Protein AF-A0AAV5WW65-F1 (afdb_monomer_lite)

Secondary structure (DSSP, 8-state):
-PPPBTTB---HHHHHHHHHH-SEEE-PPSSS-TTHHHHHHHTTTTT-EEEES-HHHHTTTS-TTS-EEGGGSSSHHHHHHHHHHHHH-HHHHT-

Organism: NCBI:txid1538716

InterPro domains:
  IPR001503 Glycosyl transferase family 10 [PTHR11929] (3-95)
  IPR038577 GT10-like, C-terminal domain superfamily [G3DSA:3.40.50.11660] (2-95)
  IPR055270 Fucosyltransferase, C-terminal [PF00852] (3-95)

Sequence (95 aa):
FSGECYGKRIDEEKLQVMIKSHRFIIAMENSGCLEYVSEKAFRYKSLIVPIVLSRRLVGNILPSDAFIAIDDFANITQFQDHIKMLERNDFEYKK

pLDDT: mean 75.4, std 16.05, range [43.41, 97.25]

Structure (mmCIF, N/CA/C/O backbone):
data_AF-A0AAV5WW65-F1
#
_entry.id   AF-A0AAV5WW65-F1
#
loop_
_atom_site.group_PDB
_atom_site.id
_atom_site.type_symbol
_atom_site.label_atom_id
_atom_site.label_alt_id
_atom_site.label_comp_id
_atom_site.label_asym_id
_atom_site.label_entity_id
_atom_site.label_seq_id
_atom_site.pdbx_PDB_ins_code
_atom_site.Cartn_x
_atom_site.Cartn_y
_atom_site.Cartn_z
_atom_site.occupancy
_atom_site.B_iso_or_equiv
_atom_site.auth_seq_id
_atom_site.auth_comp_id
_atom_site.auth_asym_id
_atom_site.auth_atom_id
_atom_site.pdbx_PDB_model_num
ATOM 1 N N . PHE A 1 1 ? 15.347 1.604 11.008 1.00 43.41 1 PHE A N 1
ATOM 2 C CA . PHE A 1 1 ? 15.829 2.661 10.099 1.00 43.41 1 PHE A CA 1
ATOM 3 C C . PHE A 1 1 ? 14.642 3.435 9.534 1.00 43.41 1 PHE A C 1
ATOM 5 O O . PHE A 1 1 ? 13.902 2.889 8.727 1.00 43.41 1 PHE A O 1
ATOM 12 N N . SER A 1 2 ? 14.40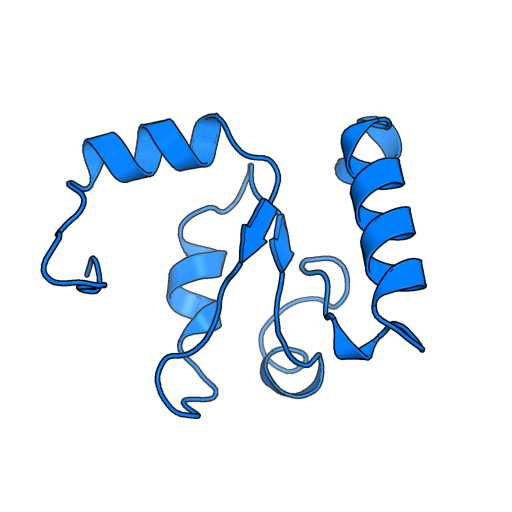8 4.673 9.984 1.00 49.28 2 SER A N 1
ATOM 13 C CA . SER A 1 2 ? 13.517 5.612 9.289 1.00 49.28 2 SER A CA 1
ATOM 14 C C . SER A 1 2 ? 14.340 6.360 8.237 1.00 49.28 2 SER A C 1
ATOM 16 O O . SER A 1 2 ? 15.358 6.981 8.557 1.00 49.28 2 SER A O 1
ATOM 18 N N . GLY A 1 3 ? 13.948 6.216 6.970 1.00 50.16 3 GLY A N 1
ATOM 19 C CA . GLY A 1 3 ? 14.561 6.950 5.864 1.00 50.16 3 GLY A CA 1
ATOM 20 C C . GLY A 1 3 ? 14.258 8.444 5.972 1.00 50.16 3 GLY A C 1
ATOM 21 O O . GLY A 1 3 ? 13.236 8.836 6.534 1.00 50.16 3 GLY A O 1
ATOM 22 N N . GLU A 1 4 ? 15.152 9.278 5.450 1.00 54.66 4 GLU A N 1
ATOM 23 C CA . GLU A 1 4 ? 14.949 10.725 5.378 1.00 54.66 4 GLU A CA 1
ATOM 24 C C . GLU A 1 4 ? 14.311 11.087 4.033 1.00 54.66 4 GLU A C 1
ATOM 26 O O . GLU A 1 4 ? 14.883 10.823 2.977 1.00 54.66 4 GLU A O 1
ATOM 31 N N . CYS A 1 5 ? 13.131 11.711 4.064 1.00 51.12 5 CYS A N 1
ATOM 32 C CA . CYS A 1 5 ? 12.506 12.326 2.892 1.00 51.12 5 CYS A CA 1
ATOM 33 C C . CYS A 1 5 ? 12.349 13.827 3.165 1.00 51.12 5 CYS A C 1
ATOM 35 O O . CYS A 1 5 ? 11.833 14.219 4.212 1.00 51.12 5 CYS A O 1
ATOM 37 N N . TYR A 1 6 ? 12.808 14.677 2.241 1.00 53.09 6 TYR A N 1
ATOM 38 C CA . TYR A 1 6 ? 12.748 16.145 2.365 1.00 53.09 6 TYR A CA 1
ATOM 39 C C . TYR A 1 6 ? 13.371 16.714 3.657 1.00 53.09 6 TYR A C 1
ATOM 41 O O . TYR A 1 6 ? 12.884 17.703 4.204 1.00 53.09 6 TYR A O 1
ATOM 49 N N . GLY A 1 7 ? 14.428 16.078 4.177 1.00 58.00 7 GLY A N 1
ATOM 50 C CA . GLY A 1 7 ? 15.132 16.536 5.382 1.00 58.00 7 GLY A CA 1
ATOM 51 C C . GLY A 1 7 ? 14.325 16.417 6.681 1.00 58.00 7 GLY A C 1
ATOM 52 O O . GLY A 1 7 ? 14.719 16.982 7.698 1.00 58.00 7 GLY A O 1
ATOM 53 N N . LYS A 1 8 ? 13.195 15.696 6.672 1.00 59.47 8 LYS A N 1
ATOM 54 C CA . LYS A 1 8 ? 12.405 15.404 7.872 1.00 59.47 8 LYS A CA 1
ATOM 55 C C . LYS A 1 8 ? 12.539 13.930 8.234 1.00 59.47 8 LYS A C 1
ATOM 57 O O . LYS A 1 8 ? 12.212 13.055 7.432 1.00 59.47 8 LYS A O 1
ATOM 62 N N . ARG A 1 9 ? 12.978 13.660 9.466 1.00 64.50 9 ARG A N 1
ATOM 63 C CA . ARG A 1 9 ? 12.841 12.344 10.098 1.00 64.50 9 ARG A CA 1
ATOM 64 C C . ARG A 1 9 ? 11.508 12.255 10.823 1.00 64.50 9 ARG A C 1
ATOM 66 O O . ARG A 1 9 ? 11.037 13.224 11.410 1.00 64.50 9 ARG A O 1
ATOM 73 N N . ILE A 1 10 ? 10.913 11.073 10.762 1.00 68.56 10 ILE A N 1
ATOM 74 C CA . ILE A 1 10 ? 9.739 10.720 11.551 1.00 68.56 10 ILE A CA 1
ATOM 75 C C . ILE A 1 10 ? 10.213 9.784 12.658 1.00 68.56 10 ILE A C 1
ATOM 77 O O . ILE A 1 10 ? 10.877 8.780 12.377 1.00 68.56 10 ILE A O 1
ATOM 81 N N . ASP A 1 11 ? 9.867 10.129 13.894 1.00 77.12 11 ASP A N 1
ATOM 82 C CA . ASP A 1 11 ? 10.152 9.310 15.068 1.00 77.12 11 ASP A CA 1
ATOM 83 C C . ASP A 1 11 ? 9.377 7.992 15.008 1.00 77.12 11 ASP A C 1
ATOM 85 O O . ASP A 1 11 ? 8.270 7.918 14.469 1.00 77.12 11 ASP A O 1
ATOM 89 N N . GLU A 1 12 ? 9.946 6.932 15.576 1.00 72.69 12 GLU A N 1
ATOM 90 C CA . GLU A 1 12 ? 9.378 5.586 15.476 1.00 72.69 12 GLU A CA 1
ATOM 91 C C . GLU A 1 12 ? 7.986 5.482 16.120 1.00 72.69 12 GLU A C 1
ATOM 93 O O . GLU A 1 12 ? 7.095 4.851 15.556 1.00 72.69 12 GLU A O 1
ATOM 98 N N . GLU A 1 13 ? 7.751 6.178 17.234 1.00 78.06 13 GLU A N 1
ATOM 99 C CA . GLU A 1 13 ? 6.433 6.260 17.873 1.00 78.06 13 GLU A CA 1
ATOM 100 C C . GLU A 1 13 ? 5.397 6.929 16.957 1.00 78.06 13 GLU A C 1
ATOM 102 O O . GLU A 1 13 ? 4.300 6.410 16.740 1.00 78.06 13 GLU A O 1
ATOM 107 N N . LYS A 1 14 ? 5.775 8.047 16.332 1.00 77.94 14 LYS A N 1
ATOM 108 C CA . LYS A 1 14 ? 4.915 8.775 15.395 1.00 77.94 14 LYS A CA 1
ATOM 109 C C . LYS A 1 14 ? 4.606 7.943 14.151 1.00 77.94 14 LYS A C 1
ATOM 111 O O . LYS A 1 14 ? 3.489 7.987 13.639 1.00 77.94 14 LYS A O 1
ATOM 116 N N . LEU A 1 15 ? 5.574 7.153 13.690 1.00 75.56 15 LEU A N 1
ATOM 117 C CA . LEU A 1 15 ? 5.398 6.203 12.596 1.00 75.56 15 LEU A CA 1
ATOM 118 C C . LEU A 1 15 ? 4.385 5.107 12.956 1.00 75.56 15 LEU A C 1
ATOM 120 O O . LEU A 1 15 ? 3.507 4.810 12.151 1.00 75.56 15 LEU A O 1
ATOM 124 N N . GLN A 1 16 ? 4.448 4.559 14.172 1.00 75.12 16 GLN A N 1
ATOM 125 C CA . GLN A 1 16 ? 3.475 3.568 14.649 1.00 75.12 16 GLN A CA 1
ATOM 126 C C . GLN A 1 16 ? 2.054 4.136 14.726 1.00 75.12 16 GLN A C 1
ATOM 128 O O . GLN A 1 16 ? 1.102 3.466 14.328 1.00 75.12 16 GLN A O 1
ATOM 133 N N . VAL A 1 17 ? 1.900 5.378 15.196 1.00 79.94 17 VAL A N 1
ATOM 134 C CA . VAL A 1 17 ? 0.594 6.058 15.221 1.00 79.94 17 VAL A CA 1
ATOM 135 C C . VAL A 1 17 ? 0.046 6.245 13.808 1.00 79.94 17 VAL A C 1
ATOM 137 O O . VAL A 1 17 ? -1.116 5.926 13.566 1.00 79.94 17 VAL A O 1
ATOM 140 N N . MET A 1 18 ? 0.873 6.705 12.863 1.00 75.31 18 MET A N 1
ATOM 141 C CA . MET A 1 18 ? 0.434 6.887 11.475 1.00 75.31 18 MET A CA 1
ATOM 142 C C . MET A 1 18 ? 0.042 5.568 10.816 1.00 75.31 18 MET A C 1
ATOM 144 O O . MET A 1 18 ? -0.956 5.507 10.112 1.00 75.31 18 MET A O 1
ATOM 148 N N . ILE A 1 19 ? 0.773 4.490 11.067 1.00 75.75 19 ILE A N 1
ATOM 149 C CA . ILE A 1 19 ? 0.467 3.199 10.442 1.00 75.75 19 ILE A CA 1
ATOM 150 C C . ILE A 1 19 ? -0.830 2.607 10.977 1.00 75.75 19 ILE A C 1
ATOM 152 O O . ILE A 1 19 ? -1.587 2.014 10.221 1.00 75.75 19 ILE A O 1
ATOM 156 N N . LYS A 1 20 ? -1.140 2.829 12.257 1.00 76.75 20 LYS A N 1
ATOM 157 C CA . LYS A 1 20 ? -2.430 2.431 12.832 1.00 76.75 20 LYS A CA 1
ATOM 158 C C . LYS A 1 20 ? -3.610 3.249 12.302 1.00 76.75 20 LYS A C 1
ATOM 160 O O . LYS A 1 20 ? -4.740 2.786 12.409 1.00 76.75 20 LYS A O 1
ATOM 165 N N . SER A 1 21 ? -3.376 4.449 11.767 1.00 81.50 21 SER A N 1
ATOM 166 C CA . SER A 1 21 ? -4.435 5.322 11.247 1.00 81.50 21 SER A CA 1
ATOM 167 C C . SER A 1 21 ? -4.640 5.241 9.732 1.00 81.50 21 SER A C 1
ATOM 169 O O . SER A 1 21 ? -5.566 5.872 9.226 1.00 81.50 21 SER A O 1
ATOM 171 N N . HIS A 1 22 ? -3.821 4.474 9.006 1.00 82.75 22 HIS A N 1
ATOM 172 C CA . HIS A 1 22 ? -3.886 4.368 7.547 1.00 82.75 22 HIS A CA 1
ATOM 173 C C . HIS A 1 22 ? -4.116 2.925 7.098 1.00 82.75 22 HIS A C 1
ATOM 175 O O . HIS A 1 22 ? -3.564 1.987 7.663 1.00 82.75 22 HIS A O 1
ATOM 181 N N . ARG A 1 23 ? -4.908 2.764 6.034 1.00 81.62 23 ARG A N 1
ATOM 182 C CA . ARG A 1 23 ? -5.167 1.465 5.389 1.00 81.62 23 ARG A CA 1
ATOM 183 C C . ARG A 1 23 ? -4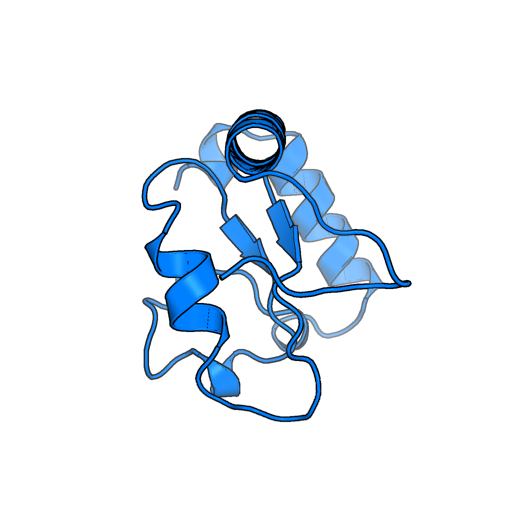.094 1.084 4.373 1.00 81.62 23 ARG A C 1
ATOM 185 O O . ARG A 1 23 ? -3.796 -0.087 4.182 1.00 81.62 23 ARG A O 1
ATOM 192 N N . PHE A 1 24 ? -3.483 2.077 3.739 1.00 83.94 24 PHE A N 1
ATOM 193 C CA . PHE A 1 24 ? -2.495 1.850 2.695 1.00 83.94 24 PHE A CA 1
ATOM 194 C C . PHE A 1 24 ? -1.202 2.585 2.996 1.00 83.94 24 PHE A C 1
ATOM 196 O O . PHE A 1 24 ? -1.214 3.710 3.500 1.00 83.94 24 PHE A O 1
ATOM 203 N N . ILE A 1 25 ? -0.087 1.960 2.631 1.00 79.62 25 ILE A N 1
ATOM 204 C CA . ILE A 1 25 ? 1.224 2.602 2.598 1.00 79.62 25 ILE A CA 1
ATOM 205 C C . ILE A 1 25 ? 1.787 2.505 1.192 1.00 79.62 25 ILE A C 1
ATOM 207 O O . ILE A 1 25 ? 1.862 1.423 0.617 1.00 79.62 25 ILE A O 1
ATOM 211 N N . ILE A 1 26 ? 2.213 3.636 0.638 1.00 75.94 26 ILE A N 1
ATOM 212 C CA . ILE A 1 26 ? 2.923 3.631 -0.636 1.00 75.94 26 ILE A CA 1
ATOM 213 C C . ILE A 1 26 ? 4.390 3.314 -0.341 1.00 75.94 26 ILE A C 1
ATOM 215 O O . ILE A 1 26 ? 5.140 4.146 0.174 1.00 75.94 26 ILE A O 1
ATOM 219 N N . ALA A 1 27 ? 4.797 2.084 -0.639 1.00 67.81 27 ALA A N 1
ATOM 220 C CA . ALA A 1 27 ? 6.146 1.592 -0.402 1.00 67.81 27 ALA A CA 1
ATOM 221 C C . ALA A 1 27 ? 7.022 1.831 -1.642 1.00 67.81 27 ALA A C 1
ATOM 223 O O . ALA A 1 27 ? 7.476 0.890 -2.287 1.00 67.81 27 ALA A O 1
ATOM 224 N N . MET A 1 28 ? 7.236 3.103 -2.003 1.00 64.75 28 MET A N 1
ATOM 225 C CA . MET A 1 28 ? 8.128 3.448 -3.116 1.00 64.75 28 MET A CA 1
ATOM 226 C C . MET A 1 28 ? 9.593 3.253 -2.721 1.00 64.75 28 MET A C 1
ATOM 228 O O . MET A 1 28 ? 10.038 3.672 -1.646 1.00 64.75 28 MET A O 1
ATOM 232 N N . GLU A 1 29 ? 10.330 2.629 -3.629 1.00 58.50 29 GLU A N 1
ATOM 233 C CA . GLU A 1 29 ? 11.776 2.478 -3.571 1.00 58.50 29 GLU A CA 1
ATOM 234 C C . GLU A 1 29 ? 12.442 3.796 -3.962 1.00 58.50 29 GLU A C 1
ATOM 236 O O . GLU A 1 29 ? 12.212 4.322 -5.054 1.00 58.50 29 GLU A O 1
ATOM 241 N N . ASN A 1 30 ? 13.297 4.327 -3.088 1.00 52.59 30 ASN A N 1
ATOM 242 C CA . ASN A 1 30 ? 14.279 5.305 -3.533 1.00 52.59 30 ASN A CA 1
ATOM 243 C C . ASN A 1 30 ? 15.317 4.508 -4.331 1.00 52.59 30 ASN A C 1
ATOM 245 O O . ASN A 1 30 ? 15.920 3.583 -3.798 1.00 52.59 30 ASN A O 1
ATOM 249 N N . SER A 1 31 ? 15.469 4.838 -5.614 1.00 49.81 31 SER A N 1
ATOM 250 C CA . SER A 1 31 ? 16.460 4.269 -6.539 1.00 49.81 31 SER A CA 1
ATOM 251 C C . SER A 1 31 ? 16.466 2.738 -6.666 1.00 49.81 31 SER A C 1
ATOM 253 O O . SER A 1 31 ? 17.368 2.102 -6.148 1.00 49.81 31 SER A O 1
ATOM 255 N N . GLY A 1 32 ? 15.521 2.145 -7.407 1.00 47.66 32 GLY A N 1
ATOM 256 C CA . GLY A 1 32 ? 15.710 0.845 -8.086 1.00 47.66 32 GLY A CA 1
ATOM 257 C C . GLY A 1 32 ? 16.159 -0.367 -7.250 1.00 47.66 32 GLY A C 1
ATOM 258 O O . GLY A 1 32 ? 16.547 -1.376 -7.834 1.00 47.66 32 GLY A O 1
ATOM 259 N N . CYS A 1 33 ? 16.130 -0.295 -5.920 1.00 47.12 33 CYS A N 1
ATOM 260 C CA . CYS A 1 33 ? 16.525 -1.386 -5.043 1.00 47.12 33 CYS A CA 1
ATOM 261 C C . CYS A 1 33 ? 15.359 -2.368 -4.939 1.00 47.12 33 CYS A C 1
ATOM 263 O O . CYS A 1 33 ? 14.301 -2.044 -4.415 1.00 47.12 33 CYS A O 1
ATOM 265 N N . LEU A 1 34 ? 15.551 -3.578 -5.459 1.00 44.97 34 LEU A N 1
ATOM 266 C CA . LEU A 1 34 ? 14.522 -4.617 -5.546 1.00 44.97 34 LEU A CA 1
ATOM 267 C C . LEU A 1 34 ? 14.096 -5.221 -4.192 1.00 44.97 34 LEU A C 1
ATOM 269 O O . LEU A 1 34 ? 13.203 -6.059 -4.164 1.00 44.97 34 LEU A O 1
ATOM 273 N N . GLU A 1 35 ? 14.702 -4.824 -3.071 1.00 43.50 35 GLU A N 1
ATOM 274 C CA . GLU A 1 35 ? 14.608 -5.592 -1.819 1.00 43.50 35 GLU A CA 1
ATOM 275 C C . GLU A 1 35 ? 14.087 -4.799 -0.603 1.00 43.50 35 GLU A C 1
ATOM 277 O O . GLU A 1 35 ? 13.849 -5.391 0.454 1.00 43.50 35 GLU A O 1
ATOM 282 N N . TYR A 1 36 ? 13.822 -3.491 -0.723 1.00 47.09 36 TYR A N 1
ATOM 283 C CA . TYR A 1 36 ? 13.499 -2.636 0.434 1.00 47.09 36 TYR A CA 1
ATOM 284 C C . TYR A 1 36 ? 11.999 -2.565 0.790 1.00 47.09 36 TYR A C 1
ATOM 286 O O . TYR A 1 36 ? 11.626 -2.049 1.851 1.00 47.09 36 TYR A O 1
A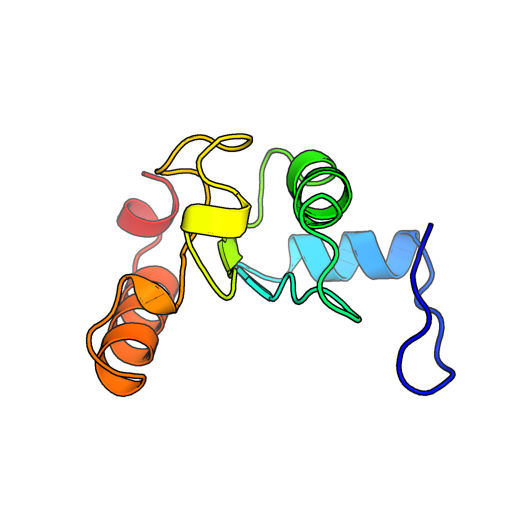TOM 294 N N . VAL A 1 37 ? 11.115 -3.127 -0.044 1.00 52.34 37 VAL A N 1
ATOM 295 C CA . VAL A 1 37 ? 9.695 -3.299 0.300 1.00 52.34 37 VAL A CA 1
ATOM 296 C C . VAL A 1 37 ? 9.556 -4.306 1.436 1.00 52.34 37 VAL A C 1
ATOM 298 O O . VAL A 1 37 ? 8.689 -4.136 2.289 1.00 52.34 37 VAL A O 1
ATOM 301 N N . SER A 1 38 ? 10.434 -5.312 1.495 1.00 49.50 38 SER A N 1
ATOM 302 C CA . SER A 1 38 ? 10.376 -6.385 2.487 1.00 49.50 38 SER A CA 1
ATOM 303 C C . SER A 1 38 ? 10.486 -5.836 3.917 1.00 49.50 38 SER A C 1
ATOM 305 O O . SER A 1 38 ? 9.580 -6.045 4.719 1.00 49.50 38 SER A O 1
ATOM 307 N N . GLU A 1 39 ? 11.505 -5.036 4.236 1.00 53.44 39 GLU A N 1
ATOM 308 C CA . GLU A 1 39 ? 11.681 -4.493 5.589 1.00 53.44 39 GLU A CA 1
ATOM 309 C C . GLU A 1 39 ? 10.550 -3.544 6.008 1.00 53.44 39 GLU A C 1
ATOM 311 O O . GLU A 1 39 ? 10.178 -3.516 7.182 1.00 53.44 39 GLU A O 1
ATOM 316 N N . LYS A 1 40 ? 9.968 -2.784 5.069 1.00 55.53 40 LYS A N 1
ATOM 317 C CA . LYS A 1 40 ? 8.820 -1.906 5.352 1.00 55.53 40 LYS A CA 1
ATOM 318 C C . LYS A 1 40 ? 7.520 -2.701 5.499 1.00 55.53 40 LYS A C 1
ATOM 320 O O . LYS A 1 40 ? 6.776 -2.443 6.434 1.00 55.53 40 LYS A O 1
ATOM 325 N N . ALA A 1 41 ? 7.247 -3.672 4.629 1.00 53.94 41 ALA A N 1
ATOM 326 C CA . ALA A 1 41 ? 6.015 -4.463 4.637 1.00 53.94 41 ALA A CA 1
ATOM 327 C C . ALA A 1 41 ? 5.987 -5.490 5.785 1.00 53.94 41 ALA A C 1
ATOM 329 O O . ALA A 1 41 ? 4.990 -5.598 6.499 1.00 53.94 41 ALA A O 1
ATOM 330 N N . PHE A 1 42 ? 7.100 -6.188 6.045 1.00 54.94 42 PHE A N 1
ATOM 331 C CA . PHE A 1 42 ? 7.193 -7.183 7.121 1.00 54.94 42 PHE A CA 1
ATOM 332 C C . PHE A 1 42 ? 7.169 -6.571 8.526 1.00 54.94 42 PHE A C 1
ATOM 334 O O . PHE A 1 42 ? 6.910 -7.296 9.487 1.00 54.94 42 PHE A O 1
ATOM 341 N N . ARG A 1 43 ? 7.419 -5.264 8.689 1.00 57.34 43 ARG A N 1
ATOM 342 C CA . ARG A 1 43 ? 7.400 -4.609 10.010 1.00 57.34 43 ARG A CA 1
ATOM 343 C C . ARG A 1 43 ? 5.989 -4.352 10.537 1.00 57.34 43 ARG A C 1
ATOM 345 O O . ARG A 1 43 ? 5.815 -4.197 11.743 1.00 57.34 43 ARG A O 1
ATOM 352 N N . TYR A 1 44 ? 4.982 -4.363 9.665 1.00 57.94 44 TYR A N 1
ATOM 353 C CA . TYR A 1 44 ? 3.607 -3.971 9.993 1.00 57.94 44 TYR A CA 1
ATOM 354 C C . TYR A 1 44 ? 2.603 -5.105 9.765 1.00 57.94 44 TYR A C 1
ATOM 356 O O . TYR A 1 44 ? 1.512 -4.860 9.260 1.00 57.94 44 TYR A O 1
ATOM 364 N N . LYS A 1 45 ? 2.986 -6.325 10.187 1.00 54.44 45 LYS A N 1
ATOM 365 C CA . LYS A 1 45 ? 2.350 -7.653 9.993 1.00 54.44 45 LYS A CA 1
ATOM 366 C C . LYS A 1 45 ? 0.831 -7.801 10.233 1.00 54.44 45 LYS A C 1
ATOM 368 O O . LYS A 1 45 ? 0.365 -8.931 10.298 1.00 54.44 45 LYS A O 1
ATOM 373 N N . SER A 1 46 ? 0.041 -6.751 10.437 1.00 59.16 46 SER A N 1
ATOM 374 C CA . SER A 1 46 ? -1.380 -6.931 10.768 1.00 59.16 46 SER A CA 1
ATOM 375 C C . SER A 1 46 ? -2.358 -5.822 10.384 1.00 59.16 46 SER A C 1
ATOM 377 O O . SER A 1 46 ? -3.547 -6.055 10.569 1.00 59.16 46 SER A O 1
ATOM 379 N N . LEU A 1 47 ? -1.950 -4.647 9.880 1.00 66.75 47 LEU A N 1
ATOM 380 C CA . LEU A 1 47 ? -2.918 -3.535 9.749 1.00 66.75 47 LEU A CA 1
ATOM 381 C C . LEU A 1 47 ? -2.890 -2.733 8.446 1.00 66.75 47 LEU A C 1
ATOM 383 O O . LEU A 1 47 ? -3.846 -2.000 8.198 1.00 66.75 47 LEU A O 1
ATOM 387 N N . ILE A 1 48 ? -1.859 -2.865 7.612 1.00 78.56 48 ILE A N 1
ATOM 388 C CA . ILE A 1 48 ? -1.681 -1.985 6.454 1.00 78.56 48 ILE A CA 1
ATOM 389 C C . ILE A 1 48 ? -1.331 -2.782 5.199 1.00 78.56 48 ILE A C 1
ATOM 391 O O . ILE A 1 48 ? -0.441 -3.633 5.235 1.00 78.56 48 ILE A O 1
ATOM 395 N N . VAL A 1 49 ? -2.019 -2.495 4.093 1.00 84.56 49 VAL A N 1
ATOM 396 C CA . VAL A 1 49 ? -1.751 -3.122 2.793 1.00 84.56 49 VAL A CA 1
ATOM 397 C C . VAL A 1 49 ? -0.755 -2.252 2.012 1.00 84.56 49 VAL A C 1
ATOM 399 O O . VAL A 1 49 ? -1.028 -1.071 1.763 1.00 84.56 49 VAL A O 1
ATOM 402 N N . PRO A 1 50 ? 0.422 -2.777 1.633 1.00 84.50 50 PRO A N 1
ATOM 403 C CA . PRO A 1 50 ? 1.402 -2.028 0.861 1.00 84.50 50 PRO A CA 1
ATOM 404 C C . PRO A 1 50 ? 0.974 -1.876 -0.604 1.00 84.50 50 PRO A C 1
ATOM 406 O O . PRO A 1 50 ? 0.527 -2.826 -1.247 1.00 84.50 50 PRO A O 1
ATOM 409 N N . ILE A 1 51 ? 1.176 -0.673 -1.139 1.00 86.75 51 ILE A N 1
ATOM 410 C CA . ILE A 1 51 ? 1.043 -0.345 -2.558 1.00 86.75 51 ILE A CA 1
ATOM 411 C C . ILE A 1 51 ? 2.447 -0.231 -3.153 1.00 86.75 51 ILE A C 1
ATOM 413 O O . ILE A 1 51 ? 3.260 0.576 -2.688 1.00 86.75 51 ILE A O 1
ATOM 417 N N . VAL A 1 52 ? 2.724 -1.029 -4.183 1.00 84.31 52 VAL A N 1
ATOM 418 C CA . VAL A 1 52 ? 4.025 -1.108 -4.864 1.00 84.31 52 VAL A CA 1
ATOM 419 C C . VAL A 1 52 ? 3.917 -0.675 -6.324 1.00 84.31 52 VAL A C 1
ATOM 421 O O . VAL A 1 52 ? 2.847 -0.721 -6.927 1.00 84.31 52 VAL A O 1
ATOM 424 N N . LEU A 1 53 ? 5.042 -0.268 -6.916 1.00 84.38 53 LEU A N 1
ATOM 425 C CA . LEU A 1 53 ? 5.077 0.156 -8.320 1.00 84.38 53 LEU A CA 1
ATOM 426 C C . LEU A 1 53 ? 4.878 -1.006 -9.293 1.00 84.38 53 LEU A C 1
ATOM 428 O O . LEU A 1 53 ? 4.164 -0.844 -10.276 1.00 84.38 53 LEU A O 1
ATOM 432 N N . SER A 1 54 ? 5.517 -2.150 -9.031 1.00 85.06 54 SER A N 1
ATOM 433 C CA . SER A 1 54 ? 5.418 -3.315 -9.905 1.00 85.06 54 SER A CA 1
ATOM 434 C C . SER A 1 54 ? 5.383 -4.635 -9.149 1.00 85.06 54 SER A C 1
ATOM 436 O O . SER A 1 54 ? 6.207 -4.871 -8.259 1.00 85.06 54 SER A O 1
ATOM 438 N N . ARG A 1 55 ? 4.481 -5.533 -9.559 1.00 87.19 55 ARG A N 1
ATOM 439 C CA . ARG A 1 55 ? 4.347 -6.883 -8.998 1.00 87.19 55 ARG A CA 1
ATOM 440 C C . ARG A 1 55 ? 5.637 -7.682 -9.118 1.00 87.19 55 ARG A C 1
ATOM 442 O O . ARG A 1 55 ? 5.992 -8.411 -8.197 1.00 87.19 55 ARG A O 1
ATOM 449 N N . ARG A 1 56 ? 6.380 -7.527 -10.217 1.00 85.56 56 ARG A N 1
ATOM 450 C CA . ARG A 1 56 ? 7.633 -8.269 -10.452 1.00 85.56 56 ARG A CA 1
ATOM 451 C C . ARG A 1 56 ? 8.730 -7.942 -9.442 1.00 85.56 56 ARG A C 1
ATOM 453 O O . ARG A 1 56 ? 9.600 -8.776 -9.226 1.00 85.56 56 ARG A O 1
ATOM 460 N N . LEU A 1 57 ? 8.683 -6.760 -8.826 1.00 76.94 57 LEU A N 1
ATOM 461 C CA . LEU A 1 57 ? 9.678 -6.342 -7.838 1.00 76.94 57 LEU A CA 1
ATOM 462 C C . LEU A 1 57 ? 9.542 -7.112 -6.520 1.00 76.94 57 LEU A C 1
ATOM 464 O O . LEU A 1 57 ? 10.530 -7.299 -5.826 1.00 76.94 57 LEU A O 1
ATOM 468 N N . VAL A 1 58 ? 8.331 -7.565 -6.179 1.00 76.31 58 VAL A N 1
ATOM 469 C CA . VAL A 1 58 ? 8.036 -8.145 -4.857 1.00 76.31 58 VAL A CA 1
ATOM 470 C C . VAL A 1 58 ? 7.377 -9.521 -4.910 1.00 76.31 58 VAL A C 1
ATOM 472 O O . VAL A 1 58 ? 7.316 -10.198 -3.890 1.00 76.31 58 VAL A O 1
ATOM 475 N N . GLY A 1 59 ? 6.915 -9.973 -6.078 1.00 77.56 59 GLY A N 1
ATOM 476 C CA . GLY A 1 59 ? 6.157 -11.219 -6.234 1.00 77.56 59 GLY A CA 1
ATOM 477 C C . GLY A 1 59 ? 6.935 -12.497 -5.903 1.00 77.56 59 GLY A C 1
ATOM 478 O O . GLY A 1 59 ? 6.320 -13.526 -5.653 1.00 77.56 59 GLY A O 1
ATOM 479 N N . ASN A 1 60 ? 8.271 -12.434 -5.854 1.00 79.94 60 ASN A N 1
ATOM 480 C CA . ASN A 1 60 ? 9.124 -13.542 -5.400 1.00 79.94 60 ASN A CA 1
ATOM 481 C C . ASN A 1 60 ? 9.366 -13.534 -3.877 1.00 79.94 60 ASN A C 1
ATOM 483 O O . ASN A 1 60 ? 9.980 -14.459 -3.353 1.00 79.94 60 ASN A O 1
ATOM 487 N N . ILE A 1 61 ? 8.935 -12.478 -3.180 1.00 76.81 61 ILE A N 1
ATOM 488 C CA . ILE A 1 61 ? 9.219 -12.225 -1.760 1.00 76.81 61 ILE A CA 1
ATOM 489 C C . ILE A 1 61 ? 7.926 -12.240 -0.934 1.00 76.81 61 ILE A C 1
ATOM 491 O O . ILE A 1 61 ? 7.910 -12.756 0.182 1.00 76.81 61 ILE A O 1
ATOM 495 N N . LEU A 1 62 ? 6.847 -11.663 -1.469 1.00 77.75 62 LEU A N 1
ATOM 496 C CA . LEU A 1 62 ? 5.562 -11.513 -0.795 1.00 77.75 62 LEU A CA 1
ATOM 497 C C . LEU A 1 62 ? 4.473 -12.363 -1.470 1.00 77.75 62 LEU A C 1
ATOM 499 O O . LEU A 1 62 ? 4.454 -12.461 -2.700 1.00 77.75 62 LEU A O 1
ATOM 503 N N . PRO A 1 63 ? 3.529 -12.928 -0.691 1.00 84.31 63 PRO A N 1
ATOM 504 C CA . PRO A 1 63 ? 2.308 -13.521 -1.230 1.00 84.31 63 PRO A CA 1
ATOM 505 C C . PRO A 1 63 ? 1.552 -12.533 -2.127 1.00 84.31 63 PRO A C 1
ATOM 507 O O . PRO A 1 63 ? 1.533 -11.332 -1.863 1.00 84.31 63 PRO A O 1
ATOM 510 N N . SER A 1 64 ? 0.936 -13.029 -3.203 1.00 83.31 64 SER A N 1
ATOM 511 C CA . SER A 1 64 ? 0.324 -12.175 -4.236 1.00 83.31 64 SER A CA 1
ATOM 512 C C . SER A 1 64 ? -0.894 -11.374 -3.769 1.00 83.31 64 SER A C 1
ATOM 514 O O . SER A 1 64 ? -1.243 -10.400 -4.434 1.00 83.31 64 SER A O 1
ATOM 516 N N . ASP A 1 65 ? -1.508 -11.794 -2.667 1.00 84.56 65 ASP A N 1
ATOM 517 C CA . ASP A 1 65 ? -2.636 -11.190 -1.954 1.00 84.56 65 ASP A CA 1
ATOM 518 C C . AS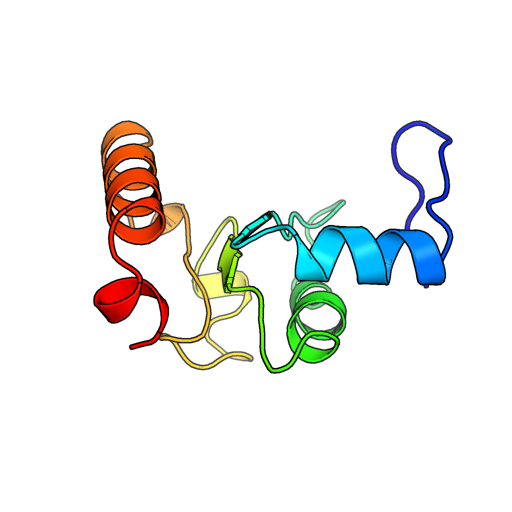P A 1 65 ? -2.198 -10.241 -0.822 1.00 84.56 65 ASP A C 1
ATOM 520 O O . ASP A 1 65 ? -3.008 -9.490 -0.292 1.00 84.56 65 ASP A O 1
ATOM 524 N N . ALA A 1 66 ? -0.908 -10.205 -0.479 1.00 83.44 66 ALA A N 1
ATOM 525 C CA . ALA A 1 66 ? -0.388 -9.374 0.608 1.00 83.44 66 ALA A CA 1
ATOM 526 C C . ALA A 1 66 ? -0.041 -7.931 0.188 1.00 83.44 66 ALA A C 1
ATOM 528 O O . ALA A 1 66 ? 0.484 -7.170 1.002 1.00 83.44 66 ALA A O 1
ATOM 529 N N . PHE A 1 67 ? -0.264 -7.549 -1.074 1.00 86.12 67 PHE A N 1
ATOM 530 C CA . PHE A 1 67 ? 0.053 -6.219 -1.604 1.00 86.12 67 PHE A CA 1
ATOM 531 C C . PHE A 1 67 ? -0.788 -5.868 -2.836 1.00 86.12 67 PHE A C 1
ATOM 533 O O . PHE A 1 67 ? -1.317 -6.740 -3.524 1.00 86.12 67 PHE A O 1
ATOM 540 N N . ILE A 1 68 ? -0.838 -4.575 -3.158 1.00 90.19 68 ILE A N 1
ATOM 541 C CA . ILE A 1 68 ? -1.446 -4.045 -4.384 1.00 90.19 68 ILE A CA 1
ATOM 542 C C . ILE A 1 68 ? -0.325 -3.506 -5.272 1.00 90.19 68 ILE A C 1
ATOM 544 O O . ILE A 1 68 ? 0.422 -2.624 -4.845 1.00 90.19 68 ILE A O 1
ATOM 548 N N . ALA A 1 69 ? -0.192 -4.000 -6.503 1.00 90.38 69 ALA A N 1
ATOM 549 C CA . ALA A 1 69 ? 0.743 -3.424 -7.464 1.00 90.38 69 ALA A CA 1
ATOM 550 C C . ALA A 1 69 ? 0.026 -2.497 -8.445 1.00 90.38 69 ALA A C 1
ATOM 552 O O . ALA A 1 69 ? -1.028 -2.824 -8.982 1.00 90.38 69 ALA A O 1
ATOM 553 N N . ILE A 1 70 ? 0.602 -1.320 -8.685 1.00 90.25 70 ILE A N 1
ATOM 554 C CA . ILE A 1 70 ? 0.027 -0.329 -9.603 1.00 90.25 70 ILE A CA 1
ATOM 555 C C . ILE A 1 70 ? 0.030 -0.855 -11.048 1.00 90.25 70 ILE A C 1
ATOM 557 O O . ILE A 1 70 ? -0.903 -0.569 -11.796 1.00 90.25 70 ILE A O 1
ATOM 561 N N . ASP A 1 71 ? 1.033 -1.651 -11.430 1.00 91.62 71 ASP A N 1
ATOM 562 C CA . ASP A 1 71 ? 1.139 -2.255 -12.765 1.00 91.62 71 ASP A CA 1
ATOM 563 C C . ASP A 1 71 ? 0.186 -3.434 -13.020 1.00 91.62 71 ASP A C 1
ATOM 565 O O . ASP A 1 71 ? 0.119 -3.911 -14.152 1.00 91.62 71 ASP A O 1
ATOM 569 N N . ASP A 1 72 ? -0.590 -3.869 -12.020 1.00 94.06 72 ASP A N 1
ATOM 570 C CA . ASP A 1 72 ? -1.686 -4.824 -12.231 1.00 94.06 72 ASP A CA 1
ATOM 571 C C . ASP A 1 72 ? -2.886 -4.175 -12.945 1.00 94.06 72 ASP A C 1
ATOM 573 O O . ASP A 1 72 ? -3.752 -4.869 -13.481 1.00 94.06 72 ASP A O 1
ATOM 577 N N . PHE A 1 73 ? -2.958 -2.841 -12.956 1.00 95.88 73 PHE A N 1
ATOM 578 C CA . PHE A 1 73 ? -4.067 -2.085 -13.528 1.00 95.88 73 PHE A CA 1
ATOM 579 C C . PHE A 1 73 ? -3.694 -1.535 -14.903 1.00 95.88 73 PHE A C 1
ATOM 581 O O . PHE A 1 73 ? -2.597 -1.020 -15.113 1.00 95.88 73 PHE A O 1
ATOM 588 N N . ALA A 1 74 ? -4.641 -1.561 -15.846 1.00 95.00 74 ALA A N 1
ATOM 589 C CA . ALA A 1 74 ? -4.392 -1.073 -17.204 1.00 95.00 74 ALA A CA 1
ATOM 590 C C . ALA A 1 74 ? -4.113 0.441 -17.253 1.00 95.00 74 ALA A C 1
ATOM 592 O O . ALA A 1 74 ? -3.524 0.941 -18.210 1.00 95.00 74 ALA A O 1
ATOM 593 N N . ASN A 1 75 ? -4.587 1.187 -16.251 1.00 94.88 75 ASN A N 1
ATOM 594 C CA . ASN A 1 75 ? -4.374 2.622 -16.119 1.00 94.88 7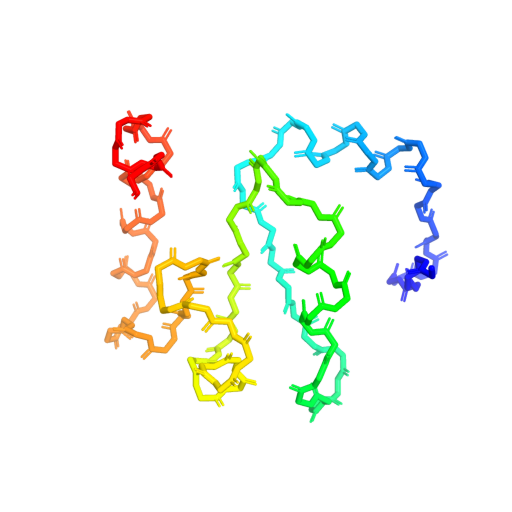5 ASN A CA 1
ATOM 595 C C . ASN A 1 75 ? -4.595 3.095 -14.672 1.00 94.88 75 ASN A C 1
ATOM 597 O O . ASN A 1 75 ? -5.140 2.381 -13.828 1.00 94.88 75 ASN A O 1
ATOM 601 N N . ILE A 1 76 ? -4.209 4.347 -14.413 1.00 92.31 76 ILE A N 1
ATOM 602 C CA . ILE A 1 76 ? -4.299 4.963 -13.086 1.00 92.31 76 ILE A CA 1
ATOM 603 C C . ILE A 1 76 ? -5.741 5.100 -12.575 1.00 92.31 76 ILE A C 1
ATOM 605 O O . ILE A 1 76 ? -5.963 5.033 -11.370 1.00 92.31 76 ILE A O 1
ATOM 609 N N . THR A 1 77 ? -6.726 5.259 -13.463 1.00 96.19 77 THR A N 1
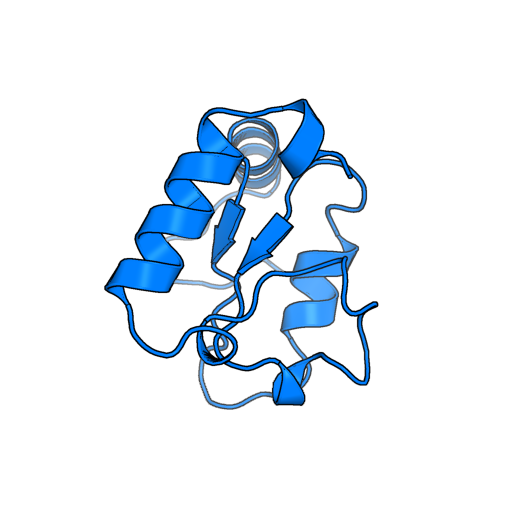ATOM 610 C CA . THR A 1 77 ? -8.138 5.384 -13.076 1.00 96.19 77 THR A CA 1
ATOM 611 C C . THR A 1 77 ? -8.656 4.080 -12.479 1.00 96.19 77 THR A C 1
ATOM 613 O O . THR A 1 77 ? -9.247 4.102 -11.405 1.00 96.19 77 THR A O 1
ATOM 616 N N . GLN A 1 78 ? -8.350 2.938 -13.102 1.00 97.25 78 GLN A N 1
ATOM 617 C CA . GLN A 1 78 ? -8.726 1.625 -12.564 1.00 97.25 78 GLN A CA 1
ATOM 618 C C . GLN A 1 78 ? -8.081 1.352 -11.204 1.00 97.25 78 GLN A C 1
ATOM 620 O O . GLN A 1 78 ? -8.748 0.864 -10.293 1.00 97.25 78 GLN A O 1
ATOM 625 N N . PHE A 1 79 ? -6.807 1.717 -11.045 1.00 94.69 79 PHE A N 1
ATOM 626 C CA . PHE A 1 79 ? -6.135 1.643 -9.751 1.00 94.69 79 PHE A CA 1
ATOM 627 C C . PHE A 1 79 ? -6.854 2.501 -8.695 1.00 94.69 79 PHE A C 1
ATOM 629 O O . PHE A 1 79 ? -7.166 2.019 -7.609 1.00 94.69 79 PHE A O 1
ATOM 636 N N . GLN A 1 80 ? -7.184 3.756 -9.016 1.00 94.19 80 GLN A N 1
ATOM 637 C CA . GLN A 1 80 ? -7.900 4.649 -8.099 1.00 94.19 80 GLN A CA 1
ATOM 638 C C . GLN A 1 80 ? -9.280 4.113 -7.706 1.00 94.19 80 GLN A C 1
ATOM 640 O O . GLN A 1 80 ? -9.668 4.221 -6.543 1.00 94.19 80 GLN A O 1
ATOM 645 N N . ASP A 1 81 ? -10.021 3.546 -8.655 1.00 96.25 81 ASP A N 1
ATOM 646 C CA . ASP A 1 81 ? -11.340 2.973 -8.395 1.00 96.25 81 ASP A CA 1
ATOM 647 C C . ASP A 1 81 ? -11.246 1.738 -7.494 1.00 96.25 81 ASP A C 1
ATOM 649 O O . ASP A 1 81 ? -12.054 1.586 -6.574 1.00 96.25 81 ASP A O 1
ATOM 653 N N . HIS A 1 82 ? -10.215 0.910 -7.680 1.00 94.88 82 HIS A N 1
ATOM 654 C CA . HIS A 1 82 ? -9.928 -0.213 -6.792 1.00 94.88 82 HIS A CA 1
ATOM 655 C C . HIS A 1 82 ? -9.612 0.250 -5.363 1.00 94.88 82 HIS A C 1
ATOM 657 O O . HIS A 1 82 ? -10.220 -0.244 -4.414 1.00 94.88 82 HIS A O 1
ATOM 663 N N . ILE A 1 83 ? -8.744 1.254 -5.192 1.00 93.88 83 ILE A N 1
ATOM 664 C CA . ILE A 1 83 ? -8.428 1.803 -3.863 1.00 93.88 83 ILE A CA 1
ATOM 665 C C . ILE A 1 83 ? -9.683 2.369 -3.185 1.00 93.88 83 ILE A C 1
ATOM 667 O O . ILE A 1 83 ? -9.966 2.020 -2.041 1.00 93.88 83 ILE A O 1
ATOM 671 N N . LYS A 1 84 ? -10.502 3.160 -3.894 1.00 94.19 84 LYS A N 1
ATOM 672 C CA . LYS A 1 84 ? -11.766 3.703 -3.354 1.00 94.19 84 LYS A CA 1
ATOM 673 C C . LYS A 1 84 ? -12.751 2.613 -2.932 1.00 94.19 84 LYS A C 1
ATOM 675 O O . LYS A 1 84 ? -13.520 2.807 -1.991 1.00 94.19 84 LYS A O 1
ATOM 680 N N . MET A 1 85 ? -12.773 1.495 -3.652 1.00 94.75 85 MET A N 1
ATOM 681 C CA . MET A 1 85 ? -13.617 0.349 -3.328 1.00 94.75 85 MET A CA 1
ATOM 682 C C . MET A 1 85 ? -13.148 -0.323 -2.030 1.00 94.75 85 MET A C 1
ATOM 684 O O . MET A 1 85 ? -13.970 -0.527 -1.136 1.00 94.75 85 MET A O 1
ATOM 688 N N . LEU A 1 86 ? -11.839 -0.543 -1.863 1.00 92.44 86 LEU A N 1
ATOM 689 C CA . LEU A 1 86 ? -11.267 -1.095 -0.627 1.00 92.44 86 LEU A CA 1
ATOM 690 C C . LEU A 1 86 ? -11.400 -0.147 0.578 1.00 92.44 86 LEU A C 1
ATOM 692 O O . LEU A 1 86 ? -11.610 -0.594 1.704 1.00 92.44 86 LEU A O 1
ATOM 696 N N . GLU A 1 87 ? -11.316 1.168 0.365 1.00 88.50 87 GLU A N 1
ATOM 697 C CA . GLU A 1 87 ? -11.536 2.162 1.427 1.00 88.50 87 GLU A CA 1
ATOM 698 C C . GLU A 1 87 ? -12.955 2.106 2.005 1.00 88.50 87 GLU A C 1
ATOM 700 O O . GLU A 1 87 ? -13.149 2.368 3.191 1.00 88.50 87 GLU A O 1
ATOM 705 N N . ARG A 1 88 ? -13.948 1.774 1.172 1.00 91.81 88 ARG A N 1
ATOM 706 C CA . ARG A 1 88 ? -15.371 1.756 1.543 1.00 91.81 88 ARG A CA 1
ATOM 707 C C . ARG A 1 88 ? -15.864 0.389 2.005 1.00 91.81 88 ARG A C 1
ATOM 709 O O . ARG A 1 88 ? -16.973 0.305 2.527 1.00 91.81 88 ARG A O 1
ATOM 716 N N . ASN A 1 89 ? -15.080 -0.666 1.795 1.00 92.19 89 ASN A N 1
ATOM 717 C CA . ASN A 1 89 ? -15.493 -2.038 2.048 1.00 92.19 89 ASN A CA 1
ATOM 718 C C . ASN A 1 89 ? -14.468 -2.781 2.914 1.00 92.19 89 ASN A C 1
ATOM 720 O O . ASN A 1 89 ? -13.516 -3.383 2.422 1.00 92.19 89 ASN A O 1
ATOM 724 N N . ASP A 1 90 ? -14.711 -2.773 4.225 1.00 88.69 90 ASP A N 1
ATOM 725 C CA . ASP A 1 90 ? -13.876 -3.459 5.217 1.00 88.69 90 ASP A CA 1
ATOM 726 C C . ASP A 1 90 ? -13.788 -4.969 5.004 1.00 88.69 90 ASP A C 1
ATOM 728 O O . ASP A 1 90 ? -12.802 -5.576 5.418 1.00 88.69 90 ASP A O 1
ATOM 732 N N . PHE A 1 91 ? -14.817 -5.579 4.412 1.00 89.75 91 PHE A N 1
ATOM 733 C CA . PHE A 1 91 ? -14.821 -7.010 4.140 1.00 89.75 91 PHE A CA 1
ATOM 734 C C . PHE A 1 91 ? -13.826 -7.343 3.028 1.00 89.75 91 PHE A C 1
ATOM 736 O O . PHE A 1 91 ? -12.973 -8.201 3.222 1.00 89.75 91 PHE A O 1
ATOM 743 N N . GLU A 1 92 ? -13.874 -6.611 1.911 1.00 88.31 92 GLU A N 1
ATOM 744 C CA . GLU A 1 92 ? -12.929 -6.810 0.804 1.00 88.31 92 GLU A CA 1
ATOM 745 C C . GLU A 1 92 ? -11.500 -6.399 1.179 1.00 88.31 92 GLU A C 1
ATOM 747 O O . GLU A 1 92 ? -10.556 -7.038 0.738 1.00 88.31 92 GLU A O 1
ATOM 752 N N . TYR A 1 93 ? -11.316 -5.385 2.033 1.00 86.81 93 TYR A N 1
ATOM 753 C CA . TYR A 1 93 ? -9.984 -4.990 2.512 1.00 86.81 93 TYR A CA 1
ATOM 754 C C . TYR A 1 93 ? -9.307 -6.047 3.405 1.00 86.81 93 TYR A C 1
ATOM 756 O O . TYR A 1 93 ? -8.083 -6.113 3.449 1.00 86.81 93 TYR A O 1
ATOM 764 N N . LYS A 1 94 ? -10.082 -6.839 4.159 1.00 84.38 94 LYS A N 1
ATOM 765 C CA . LYS A 1 94 ? -9.564 -7.842 5.114 1.00 84.38 94 LYS A CA 1
ATOM 766 C C . LYS A 1 94 ? -9.459 -9.255 4.535 1.00 84.38 94 LYS A C 1
ATOM 768 O O . LYS A 1 94 ? -9.106 -10.171 5.278 1.00 84.38 94 LYS A O 1
ATOM 773 N N . LYS A 1 95 ? -9.866 -9.428 3.284 1.00 80.00 95 LYS A N 1
ATOM 774 C CA . LYS A 1 95 ? -9.868 -10.704 2.579 1.00 80.00 95 LYS A CA 1
ATOM 775 C C . LYS A 1 95 ? -8.457 -11.090 2.162 1.00 80.00 95 LYS A C 1
ATOM 777 O O . LYS A 1 95 ? -8.172 -12.301 2.262 1.00 80.00 95 LYS A O 1
#

Foldseek 3Di:
DFDDDPNDGDDPVNVVVVQQVDAEDAPDDDPDDLPRVCVVLVVSPPGYAYEYADCVSCVVPDPPVRHHHPVVDPDPVRVVVVVVVLVVDVPVSRD

Radius of gyration: 13.75 Å; chains: 1; bounding box: 32×30×35 Å